Protein AF-A0A2G2B605-F1 (afdb_monomer)

Mean predicted aligned error: 5.26 Å

Sequence (82 aa):
MGHWTDAGGQTPAERLRIRFARVRLLNDLLKPLGLGARDLGVQPGIQVSNGTGQTKICQTLEEVWDQVALFRGRPFDPLDVG

Nearest PDB structures (foldseek):
  8bfn-assembly1_C  TM=4.137E-01  e=4.322E+00  Escherichia coli

Radius of gyration: 13.3 Å; Cα contacts (8 Å, |Δi|>4): 91; chains: 1; bounding box: 37×26×34 Å

Structure (mmCIF, N/CA/C/O backbone):
data_AF-A0A2G2B605-F1
#
_entry.id   AF-A0A2G2B605-F1
#
loop_
_atom_site.group_PDB
_atom_site.id
_atom_site.type_symbol
_atom_site.label_atom_id
_atom_site.label_alt_id
_atom_site.label_comp_id
_atom_site.label_asym_id
_atom_site.label_entity_id
_atom_site.label_seq_id
_atom_site.pdbx_PDB_ins_code
_atom_site.Cartn_x
_atom_site.Cartn_y
_atom_site.Cartn_z
_atom_site.occupancy
_atom_site.B_iso_or_equiv
_atom_site.auth_seq_id
_atom_site.auth_comp_id
_atom_site.auth_asym_id
_atom_site.auth_atom_id
_atom_site.pdbx_PDB_model_num
ATOM 1 N N . MET A 1 1 ? 22.965 -12.716 -4.062 1.00 47.53 1 MET A N 1
ATOM 2 C CA . MET A 1 1 ? 21.667 -13.374 -3.810 1.00 47.53 1 MET A CA 1
ATOM 3 C C . MET A 1 1 ? 20.573 -12.385 -4.171 1.00 47.53 1 MET A C 1
ATOM 5 O O . MET A 1 1 ? 20.579 -11.297 -3.615 1.00 47.53 1 MET A O 1
ATOM 9 N N . GLY A 1 2 ? 19.739 -12.696 -5.165 1.00 50.94 2 GLY A N 1
ATOM 10 C CA . GLY A 1 2 ? 18.679 -11.796 -5.634 1.00 50.94 2 GLY A CA 1
ATOM 11 C C . GLY A 1 2 ? 17.432 -11.902 -4.760 1.00 50.94 2 GLY A C 1
ATOM 12 O O . GLY A 1 2 ? 17.011 -13.008 -4.428 1.00 50.94 2 GLY A O 1
ATOM 13 N N . HIS A 1 3 ? 16.854 -10.761 -4.388 1.00 56.84 3 HIS A N 1
ATOM 14 C CA . HIS A 1 3 ? 15.570 -10.706 -3.698 1.00 56.84 3 HIS A CA 1
ATOM 15 C C . HIS A 1 3 ? 14.478 -11.117 -4.697 1.00 56.84 3 HIS A C 1
ATOM 17 O O . HIS A 1 3 ? 14.455 -10.635 -5.829 1.00 56.84 3 HIS A O 1
ATOM 23 N N . TRP A 1 4 ? 13.565 -12.010 -4.314 1.00 55.88 4 TRP A N 1
ATOM 24 C CA . TRP A 1 4 ? 12.525 -12.568 -5.199 1.00 55.88 4 TRP A CA 1
ATOM 25 C C . TRP A 1 4 ? 11.623 -11.501 -5.864 1.00 55.88 4 TRP A C 1
ATOM 27 O O . TRP A 1 4 ? 10.966 -11.757 -6.872 1.00 55.88 4 TRP A O 1
ATOM 37 N N . THR A 1 5 ? 11.629 -10.271 -5.350 1.00 54.69 5 THR A N 1
ATOM 38 C CA . THR A 1 5 ? 10.969 -9.089 -5.921 1.00 54.69 5 THR A CA 1
ATOM 39 C C . THR A 1 5 ? 11.626 -8.585 -7.209 1.00 54.69 5 THR A C 1
ATOM 41 O O . THR A 1 5 ? 10.886 -8.068 -8.049 1.00 54.69 5 THR A O 1
ATOM 44 N N . ASP A 1 6 ? 12.943 -8.768 -7.386 1.00 54.66 6 ASP A N 1
ATOM 45 C CA . ASP A 1 6 ? 13.719 -8.384 -8.581 1.00 54.66 6 ASP A CA 1
ATOM 46 C C . ASP A 1 6 ? 13.689 -9.448 -9.686 1.00 54.66 6 ASP A C 1
ATOM 48 O O . ASP A 1 6 ? 13.949 -9.141 -10.849 1.00 54.66 6 ASP A O 1
ATOM 52 N N . ALA A 1 7 ? 13.322 -10.687 -9.343 1.00 59.44 7 ALA A N 1
ATOM 53 C CA . ALA A 1 7 ? 13.277 -11.815 -10.275 1.00 59.44 7 ALA A CA 1
ATOM 54 C C . ALA A 1 7 ? 12.132 -11.734 -11.305 1.00 59.44 7 ALA A C 1
ATOM 56 O O . ALA A 1 7 ? 12.081 -12.536 -12.232 1.00 59.44 7 ALA A O 1
ATOM 57 N N . GLY A 1 8 ? 11.197 -10.789 -11.149 1.00 65.62 8 GLY A N 1
ATOM 58 C CA . GLY A 1 8 ? 9.978 -10.745 -11.959 1.00 65.62 8 GLY A CA 1
ATOM 59 C C . GLY A 1 8 ? 10.110 -10.067 -13.327 1.00 65.62 8 GLY A C 1
ATOM 60 O O . GLY A 1 8 ? 9.296 -10.343 -14.201 1.00 65.62 8 GLY A O 1
ATOM 61 N N . GLY A 1 9 ? 11.083 -9.171 -13.525 1.00 79.50 9 GLY A N 1
ATOM 62 C CA . GLY A 1 9 ? 11.201 -8.371 -14.753 1.00 79.50 9 GLY A CA 1
ATOM 63 C C . GLY A 1 9 ? 12.591 -8.458 -15.374 1.00 79.50 9 GLY A C 1
ATOM 64 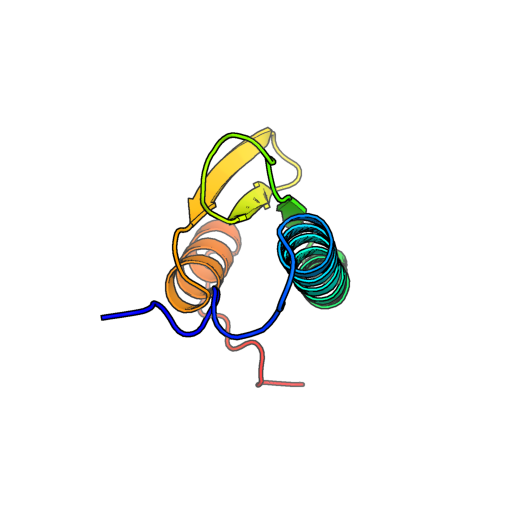O O . GLY A 1 9 ? 13.588 -8.160 -14.712 1.00 79.50 9 GLY A O 1
ATOM 65 N N . GLN A 1 10 ? 12.650 -8.806 -16.659 1.00 85.25 10 GLN A N 1
ATOM 66 C CA . GLN A 1 10 ? 13.883 -8.910 -17.443 1.00 85.25 10 GLN A CA 1
ATOM 67 C C . GLN A 1 10 ? 14.497 -7.520 -17.688 1.00 85.25 10 GLN A C 1
ATOM 69 O O . GLN A 1 10 ? 15.716 -7.373 -17.760 1.00 85.25 10 GLN A O 1
ATOM 74 N N . THR A 1 11 ? 13.667 -6.469 -17.737 1.00 88.50 11 THR A N 1
ATOM 75 C CA . THR A 1 11 ? 14.103 -5.074 -17.930 1.00 88.50 11 THR A CA 1
ATOM 76 C C . THR A 1 11 ? 13.782 -4.171 -16.725 1.00 88.50 11 THR A C 1
ATOM 78 O O . THR A 1 11 ? 12.860 -4.461 -15.957 1.00 88.50 11 THR A O 1
ATOM 81 N N . PRO A 1 12 ? 14.485 -3.031 -16.539 1.00 85.62 12 PRO A N 1
ATOM 82 C CA . PRO A 1 12 ? 14.124 -2.045 -15.513 1.00 85.62 12 PRO A CA 1
ATOM 83 C C . PRO A 1 12 ? 12.668 -1.563 -15.614 1.00 85.62 12 PRO A C 1
ATOM 85 O O . PRO A 1 12 ? 11.996 -1.400 -14.595 1.00 85.62 12 PRO A O 1
ATOM 88 N N . ALA A 1 13 ? 12.162 -1.383 -16.838 1.00 87.62 13 ALA A N 1
ATOM 89 C CA . ALA A 1 13 ? 10.787 -0.960 -17.087 1.00 87.62 13 ALA A CA 1
ATOM 90 C C . ALA A 1 13 ? 9.766 -2.024 -16.650 1.00 87.62 13 ALA A C 1
ATOM 92 O O . ALA A 1 13 ? 8.750 -1.693 -16.039 1.00 87.62 13 ALA A O 1
ATOM 93 N N . GLU A 1 14 ? 10.040 -3.304 -16.912 1.00 88.19 14 GLU A N 1
ATOM 94 C CA . GLU A 1 14 ? 9.203 -4.411 -16.435 1.00 88.19 14 GLU A CA 1
ATOM 95 C C . GLU A 1 14 ? 9.192 -4.500 -14.912 1.00 88.19 14 GLU A C 1
ATOM 97 O O . GLU A 1 14 ? 8.119 -4.607 -14.319 1.00 88.19 14 GLU A O 1
ATOM 102 N N . ARG A 1 15 ? 10.356 -4.374 -14.261 1.00 85.50 15 ARG A N 1
ATOM 103 C CA . ARG A 1 15 ? 10.434 -4.358 -12.792 1.00 85.50 15 ARG A CA 1
ATOM 104 C C . ARG A 1 15 ? 9.597 -3.227 -12.194 1.00 85.50 15 ARG A C 1
ATOM 106 O O . ARG A 1 15 ? 8.886 -3.448 -11.214 1.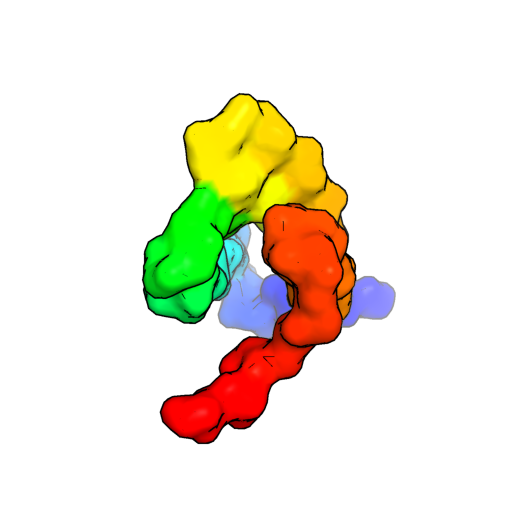00 85.50 15 ARG A O 1
ATOM 113 N N . LEU A 1 16 ? 9.612 -2.042 -12.807 1.00 86.44 16 LEU A N 1
ATOM 114 C CA . LEU A 1 16 ? 8.783 -0.915 -12.374 1.00 86.44 16 LEU A CA 1
ATOM 115 C C . LEU A 1 16 ? 7.280 -1.176 -12.575 1.00 86.44 16 LEU A C 1
ATOM 117 O O . LEU A 1 16 ? 6.487 -0.917 -11.672 1.00 86.44 16 LEU A O 1
ATOM 121 N N . ARG A 1 17 ? 6.873 -1.746 -13.719 1.00 87.88 17 ARG A N 1
ATOM 122 C CA . ARG A 1 17 ? 5.469 -2.140 -13.953 1.00 87.88 17 ARG A CA 1
ATOM 123 C C . ARG A 1 17 ? 4.985 -3.159 -12.924 1.00 87.88 17 ARG A C 1
ATOM 125 O O . ARG A 1 17 ? 3.881 -3.015 -12.407 1.00 87.88 17 ARG A O 1
ATOM 132 N N . ILE A 1 18 ? 5.811 -4.153 -12.596 1.00 88.38 18 ILE A N 1
ATOM 133 C CA . ILE A 1 18 ? 5.497 -5.173 -11.585 1.00 88.38 18 ILE A CA 1
ATOM 134 C C . ILE A 1 18 ? 5.319 -4.536 -10.204 1.00 88.38 18 ILE A C 1
ATOM 136 O O . ILE A 1 18 ? 4.371 -4.871 -9.494 1.00 88.38 18 ILE A O 1
ATOM 140 N N . ARG A 1 19 ? 6.184 -3.586 -9.832 1.00 87.50 19 ARG A N 1
ATOM 141 C CA . ARG A 1 19 ? 6.050 -2.819 -8.583 1.00 87.50 19 ARG A CA 1
ATOM 142 C C . ARG A 1 19 ? 4.714 -2.075 -8.507 1.00 87.50 19 ARG A C 1
ATOM 144 O O . ARG A 1 19 ? 3.984 -2.234 -7.530 1.00 87.50 19 ARG A O 1
ATOM 151 N N . PHE A 1 20 ? 4.336 -1.348 -9.557 1.00 88.62 20 PHE A N 1
ATOM 152 C CA . PHE A 1 20 ? 3.048 -0.647 -9.587 1.00 88.62 20 PHE A CA 1
ATOM 153 C C . PHE A 1 20 ? 1.842 -1.592 -9.598 1.00 88.62 20 PHE A C 1
ATOM 155 O O . PHE A 1 20 ? 0.845 -1.309 -8.935 1.00 88.62 20 PHE A O 1
ATOM 162 N N . ALA A 1 21 ? 1.929 -2.734 -10.286 1.00 90.94 21 ALA A N 1
ATOM 163 C CA . ALA A 1 21 ? 0.877 -3.748 -10.265 1.00 90.94 21 ALA A CA 1
ATOM 164 C C . ALA A 1 21 ? 0.650 -4.312 -8.850 1.00 90.94 21 ALA A C 1
ATOM 166 O O . ALA A 1 21 ? -0.494 -4.430 -8.417 1.00 90.94 21 ALA A O 1
ATOM 167 N N . ARG A 1 22 ? 1.725 -4.581 -8.094 1.00 90.75 22 ARG A N 1
ATOM 168 C CA . ARG A 1 22 ? 1.638 -5.019 -6.687 1.00 90.75 22 ARG A CA 1
ATOM 169 C C . ARG A 1 22 ? 0.936 -3.983 -5.814 1.00 90.75 22 ARG A C 1
ATOM 171 O O . ARG A 1 22 ? 0.030 -4.325 -5.063 1.00 90.75 22 ARG A O 1
ATOM 178 N N . VAL A 1 23 ? 1.307 -2.711 -5.946 1.00 94.38 23 VAL A N 1
ATOM 179 C CA . VAL A 1 23 ? 0.676 -1.630 -5.176 1.00 94.38 23 VAL A CA 1
ATOM 180 C C . VAL A 1 23 ? -0.795 -1.434 -5.535 1.00 94.38 23 VAL A C 1
ATOM 182 O O . VAL A 1 23 ? -1.599 -1.117 -4.659 1.00 94.38 23 VAL A O 1
ATOM 185 N N . ARG A 1 24 ? -1.182 -1.655 -6.793 1.00 95.25 24 ARG A N 1
ATOM 186 C CA . ARG A 1 24 ? -2.595 -1.642 -7.186 1.00 95.25 24 ARG A CA 1
ATOM 187 C C . ARG A 1 24 ? -3.392 -2.725 -6.454 1.00 95.25 24 ARG A C 1
ATOM 189 O O . ARG A 1 24 ? -4.402 -2.394 -5.848 1.00 95.25 24 ARG A O 1
ATOM 196 N N . LEU A 1 25 ? -2.898 -3.964 -6.443 1.00 94.38 25 LEU A N 1
ATOM 197 C CA . LEU A 1 25 ? -3.545 -5.071 -5.726 1.00 94.38 25 LEU A CA 1
ATOM 198 C C . LEU A 1 25 ? -3.658 -4.794 -4.222 1.00 94.38 25 LEU A C 1
ATOM 200 O O . LEU A 1 25 ? -4.703 -5.033 -3.626 1.00 94.38 25 LEU A O 1
ATOM 204 N N . LEU A 1 26 ? -2.609 -4.233 -3.614 1.00 95.44 26 LEU A N 1
ATOM 205 C CA . LEU A 1 26 ? -2.662 -3.818 -2.212 1.00 95.44 26 LEU A CA 1
ATOM 206 C C . LEU A 1 26 ? -3.741 -2.762 -1.975 1.00 95.44 26 LEU A C 1
ATOM 208 O O . LEU A 1 26 ? -4.499 -2.874 -1.021 1.00 95.44 26 LEU A O 1
ATOM 212 N N . ASN A 1 27 ? -3.855 -1.755 -2.840 1.00 96.38 27 ASN A N 1
ATOM 213 C CA . ASN A 1 27 ? -4.910 -0.753 -2.697 1.00 96.38 27 ASN A CA 1
ATOM 214 C C . ASN A 1 27 ? -6.315 -1.353 -2.801 1.00 96.38 27 ASN A C 1
ATOM 216 O O . ASN A 1 27 ? -7.191 -0.915 -2.061 1.00 96.38 27 ASN A O 1
ATOM 220 N N . ASP A 1 28 ? -6.533 -2.350 -3.660 1.00 94.75 28 ASP A N 1
ATOM 221 C CA . ASP A 1 28 ? -7.835 -3.016 -3.768 1.00 94.75 28 ASP A CA 1
ATOM 222 C C . ASP A 1 28 ? -8.227 -3.703 -2.441 1.00 94.75 28 ASP A C 1
ATOM 224 O O . ASP A 1 28 ? -9.375 -3.592 -2.012 1.00 94.75 28 ASP A O 1
ATOM 228 N N . LEU A 1 29 ? -7.262 -4.314 -1.739 1.00 92.62 29 LEU A N 1
ATOM 229 C CA . LEU A 1 29 ? -7.459 -4.926 -0.414 1.00 92.62 29 LEU A CA 1
ATOM 230 C C . LEU A 1 29 ? -7.602 -3.897 0.718 1.00 92.62 29 LEU A C 1
ATOM 232 O O . LEU A 1 29 ? -8.370 -4.094 1.657 1.00 92.62 29 LEU A O 1
ATOM 236 N N . LEU A 1 30 ? -6.848 -2.798 0.656 1.00 94.88 30 LEU A N 1
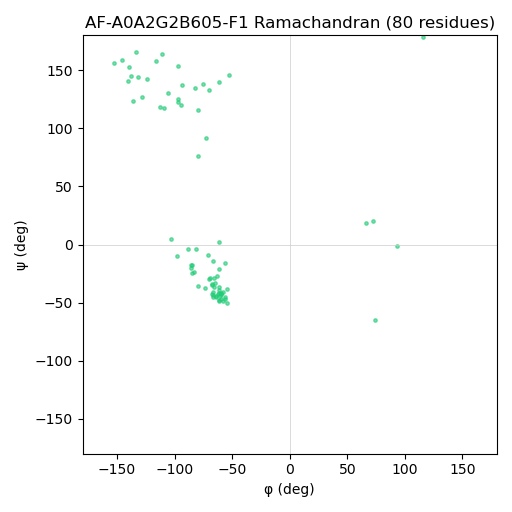ATOM 237 C CA . LEU A 1 30 ? -6.769 -1.806 1.732 1.00 94.88 30 LEU A CA 1
ATOM 238 C C . LEU A 1 30 ? -7.885 -0.758 1.683 1.00 94.88 30 LEU A C 1
ATOM 240 O O . LEU A 1 30 ? -8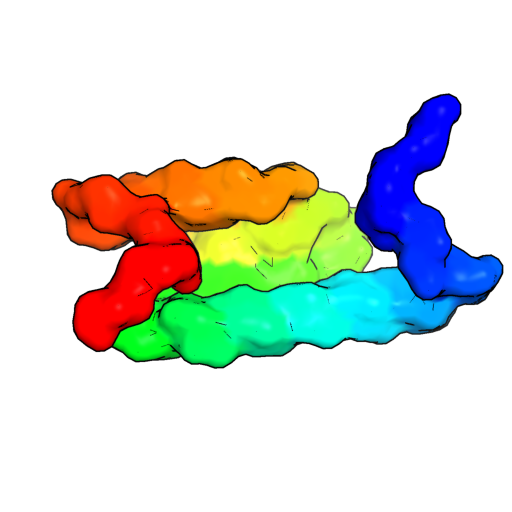.239 -0.186 2.718 1.00 94.88 30 LEU A O 1
ATOM 244 N N . LYS A 1 31 ? -8.473 -0.517 0.508 1.00 94.38 31 LYS A N 1
ATOM 245 C CA . LYS A 1 31 ? -9.507 0.506 0.310 1.00 94.38 31 LYS A CA 1
ATOM 246 C C . LYS A 1 31 ? -10.723 0.336 1.237 1.00 94.38 31 LYS A C 1
ATOM 248 O O . LYS A 1 31 ? -11.114 1.339 1.837 1.00 94.38 31 LYS A O 1
ATOM 253 N N . PRO A 1 32 ? -11.300 -0.869 1.441 1.00 92.81 32 PRO A N 1
ATOM 254 C CA . PRO A 1 32 ? -12.401 -1.063 2.393 1.00 92.81 32 PRO A CA 1
ATOM 255 C C . PRO A 1 32 ? -12.028 -0.732 3.846 1.00 92.81 32 PRO A C 1
ATOM 257 O O . PRO A 1 32 ? -12.900 -0.461 4.668 1.00 92.81 32 PRO A O 1
ATOM 260 N N . LEU A 1 33 ? -10.733 -0.734 4.175 1.00 92.94 33 LEU A N 1
ATOM 261 C CA . LEU A 1 33 ? -10.224 -0.434 5.512 1.00 92.94 33 LEU A CA 1
ATOM 262 C C . LEU A 1 33 ? -9.963 1.062 5.736 1.00 92.94 33 LEU A C 1
ATOM 264 O O . LEU A 1 33 ? -9.591 1.431 6.850 1.00 92.94 33 LEU A O 1
ATOM 268 N N . GLY A 1 34 ? -10.130 1.909 4.711 1.00 95.00 34 GLY A N 1
ATOM 269 C CA . GLY A 1 34 ? -9.742 3.324 4.756 1.00 95.00 34 GLY A CA 1
ATOM 270 C C . GLY A 1 34 ? -8.224 3.543 4.719 1.00 95.00 34 GLY A C 1
ATOM 271 O O . GLY A 1 34 ? -7.736 4.589 5.153 1.00 95.00 34 GLY A O 1
ATOM 272 N N . LEU A 1 35 ? -7.474 2.547 4.237 1.00 97.12 35 LEU A N 1
ATOM 273 C CA . LEU A 1 35 ? -6.018 2.565 4.120 1.00 97.12 35 LEU A CA 1
ATOM 274 C C . LEU A 1 35 ? -5.601 2.617 2.644 1.00 97.12 35 LEU A C 1
ATOM 276 O O . LEU A 1 35 ? -6.395 2.337 1.746 1.00 97.12 35 LEU A O 1
ATOM 280 N N . GLY A 1 36 ? -4.341 2.965 2.392 1.00 97.44 36 GLY A N 1
ATOM 281 C CA . GLY A 1 36 ? -3.776 2.982 1.043 1.00 97.44 36 GLY A CA 1
ATOM 282 C C . GLY A 1 36 ? -2.307 2.585 1.013 1.00 97.44 36 GLY A C 1
ATOM 283 O O . GLY A 1 36 ? -1.607 2.693 2.018 1.00 97.44 36 GLY A O 1
ATOM 284 N N . ALA A 1 37 ? -1.852 2.148 -0.158 1.00 97.31 37 ALA A N 1
ATOM 285 C CA . ALA A 1 37 ? -0.474 1.779 -0.452 1.00 97.31 37 ALA A CA 1
ATOM 286 C C . ALA A 1 37 ? 0.062 2.581 -1.648 1.00 97.31 37 ALA A C 1
ATOM 288 O O . ALA A 1 37 ? -0.654 2.832 -2.620 1.00 97.31 37 ALA A O 1
ATOM 289 N N . ARG A 1 38 ? 1.336 2.972 -1.613 1.00 95.50 38 ARG A N 1
ATOM 290 C CA . ARG A 1 38 ? 2.035 3.643 -2.717 1.00 95.50 38 ARG A CA 1
ATOM 291 C C . ARG A 1 38 ? 3.444 3.092 -2.885 1.00 95.50 38 ARG A C 1
ATOM 293 O O . ARG A 1 38 ? 4.109 2.781 -1.905 1.00 95.50 38 ARG A O 1
ATOM 300 N N . ASP A 1 39 ? 3.906 3.012 -4.127 1.00 92.56 39 ASP A N 1
ATOM 301 C CA . ASP A 1 39 ? 5.328 2.863 -4.429 1.00 92.56 39 ASP A CA 1
ATOM 302 C C . ASP A 1 39 ? 5.871 4.264 -4.733 1.00 92.56 39 ASP A C 1
ATOM 304 O O . ASP A 1 39 ? 5.317 4.973 -5.577 1.00 92.56 39 ASP A O 1
ATOM 308 N N . LEU A 1 40 ? 6.919 4.682 -4.022 1.00 89.69 40 LEU A N 1
ATOM 309 C CA . LEU A 1 40 ? 7.506 6.019 -4.162 1.00 89.69 40 LEU A CA 1
ATOM 310 C C . LEU A 1 40 ? 8.476 6.140 -5.347 1.00 89.69 40 LEU A C 1
ATOM 312 O O . LEU A 1 40 ? 8.997 7.222 -5.613 1.00 89.69 40 LEU A O 1
ATOM 316 N N . GLY A 1 41 ? 8.740 5.046 -6.062 1.00 83.81 41 GLY A N 1
ATOM 317 C CA . GLY A 1 41 ? 9.640 4.966 -7.207 1.00 83.81 41 GLY A CA 1
ATOM 318 C C . GLY A 1 41 ? 11.108 5.011 -6.795 1.00 83.81 41 GLY A C 1
ATOM 319 O O . GLY A 1 41 ? 11.824 4.021 -6.970 1.00 83.81 41 GLY A O 1
ATOM 320 N N . VAL A 1 42 ? 11.528 6.146 -6.227 1.00 82.31 42 VAL A N 1
ATOM 321 C CA . VAL A 1 42 ? 12.914 6.458 -5.838 1.00 82.31 42 VAL A CA 1
ATOM 322 C C . VAL A 1 42 ? 13.327 5.820 -4.516 1.00 82.31 42 VAL A C 1
ATOM 324 O O . VAL A 1 42 ? 14.471 5.399 -4.375 1.00 82.31 42 VAL A O 1
ATOM 327 N N . GLN A 1 43 ? 12.402 5.723 -3.560 1.00 83.31 43 GLN A N 1
ATOM 328 C CA . GLN A 1 43 ? 12.647 5.077 -2.278 1.00 83.31 43 GLN A CA 1
ATOM 329 C C . GLN A 1 43 ? 12.134 3.632 -2.333 1.00 83.31 43 GLN A C 1
ATOM 331 O O . GLN A 1 43 ? 10.949 3.436 -2.616 1.00 83.31 43 GLN A O 1
ATOM 336 N N . PRO A 1 44 ? 12.988 2.624 -2.079 1.00 81.12 44 PRO A N 1
ATOM 337 C CA . PRO A 1 44 ? 12.554 1.235 -2.010 1.00 81.12 44 PRO A CA 1
ATOM 338 C C . PRO A 1 44 ? 11.525 1.003 -0.896 1.00 81.12 44 PRO A C 1
ATOM 340 O O . PRO A 1 44 ? 11.654 1.533 0.213 1.00 81.12 44 PRO A O 1
ATOM 343 N N . GLY A 1 45 ? 10.526 0.180 -1.206 1.00 90.19 45 GLY A N 1
ATOM 344 C CA . GLY A 1 45 ? 9.471 -0.225 -0.282 1.00 90.19 45 GLY A CA 1
ATOM 345 C C . GLY A 1 45 ? 8.079 0.255 -0.691 1.00 90.19 45 GLY A C 1
ATOM 346 O O . GLY A 1 45 ? 7.883 0.933 -1.701 1.00 90.19 45 GLY A O 1
ATOM 347 N N . ILE A 1 46 ? 7.103 -0.134 0.121 1.00 95.12 46 ILE A N 1
ATOM 348 C CA . ILE A 1 46 ? 5.689 0.195 -0.021 1.00 95.12 46 ILE A CA 1
ATOM 349 C C . ILE A 1 46 ? 5.341 1.181 1.088 1.00 95.12 46 ILE A C 1
ATOM 351 O O . ILE A 1 46 ? 5.424 0.857 2.269 1.00 95.12 46 ILE A O 1
ATOM 355 N N . GLN A 1 47 ? 4.939 2.393 0.724 1.00 97.19 47 GLN A N 1
ATOM 356 C CA . GLN A 1 47 ? 4.397 3.343 1.681 1.00 97.19 47 GLN A CA 1
ATOM 357 C C . GLN A 1 47 ? 2.936 2.995 1.971 1.00 97.19 47 GLN A C 1
ATOM 359 O O . GLN A 1 47 ? 2.090 3.110 1.087 1.00 97.19 47 GLN A O 1
ATOM 364 N N . VAL A 1 48 ? 2.633 2.619 3.210 1.00 97.88 48 VAL A N 1
ATOM 365 C CA . VAL A 1 48 ? 1.269 2.453 3.723 1.00 97.88 48 VAL A CA 1
ATOM 366 C C . VAL A 1 48 ? 0.840 3.752 4.394 1.00 97.88 48 VAL A C 1
ATOM 368 O O . VAL A 1 48 ? 1.618 4.366 5.125 1.00 97.88 48 VAL A O 1
ATOM 371 N N . SER A 1 49 ? -0.395 4.182 4.162 1.00 97.94 49 SER A N 1
ATOM 372 C CA . SER A 1 49 ? -0.972 5.382 4.771 1.00 97.94 49 SER A CA 1
ATOM 373 C C . SER A 1 49 ? -2.348 5.112 5.355 1.00 97.94 49 SER A C 1
ATOM 375 O O . SER A 1 49 ? -3.137 4.387 4.744 1.00 97.94 49 SER A O 1
ATOM 377 N N . ASN A 1 50 ? -2.662 5.760 6.474 1.00 94.19 50 ASN A N 1
ATOM 378 C CA . ASN A 1 50 ? -4.036 5.892 6.941 1.00 94.19 50 ASN A CA 1
ATOM 379 C C . ASN A 1 50 ? -4.617 7.246 6.504 1.00 94.19 50 ASN A C 1
ATOM 381 O O . ASN A 1 50 ? -3.892 8.215 6.270 1.00 94.19 50 ASN A O 1
ATOM 385 N N . GLY A 1 51 ? -5.940 7.324 6.361 1.00 88.44 51 GLY A N 1
ATOM 386 C CA . GLY A 1 51 ? -6.636 8.537 5.909 1.00 88.44 51 GLY A CA 1
ATOM 387 C C . GLY A 1 51 ? -6.474 9.778 6.805 1.00 88.44 51 GLY A C 1
ATOM 388 O O . GLY A 1 51 ? -7.060 10.811 6.501 1.00 88.44 51 GLY A O 1
ATOM 389 N N . THR A 1 52 ? -5.694 9.703 7.889 1.00 90.62 52 THR A N 1
ATOM 390 C CA . THR A 1 52 ? -5.392 10.809 8.815 1.00 90.62 52 THR A CA 1
ATOM 391 C C . THR A 1 52 ? -3.995 11.406 8.608 1.00 90.62 52 THR A C 1
ATOM 393 O O . THR A 1 52 ? -3.581 12.288 9.356 1.00 90.62 52 THR A O 1
ATOM 396 N N . GLY A 1 53 ? -3.266 10.955 7.580 1.00 91.31 53 GLY A N 1
ATOM 397 C CA . GLY A 1 53 ? -1.960 11.497 7.197 1.00 91.31 53 GLY A CA 1
ATOM 398 C C . GLY A 1 53 ? -0.761 10.782 7.820 1.00 91.31 53 GLY A C 1
ATOM 399 O O . GLY A 1 53 ? 0.375 11.128 7.495 1.00 91.31 53 GLY A O 1
ATOM 400 N N . GLN A 1 54 ? -0.969 9.759 8.657 1.00 96.88 54 GLN A N 1
ATOM 401 C CA . GLN A 1 54 ? 0.137 8.917 9.112 1.00 96.88 54 GLN A CA 1
ATOM 402 C C . GLN A 1 54 ? 0.561 7.981 7.985 1.00 96.88 54 GLN A C 1
ATOM 404 O O . GLN A 1 54 ? -0.268 7.397 7.281 1.00 96.88 54 GLN A O 1
ATOM 409 N N . THR A 1 55 ? 1.873 7.822 7.821 1.00 97.12 55 THR A N 1
ATOM 410 C CA . THR A 1 55 ? 2.435 6.920 6.817 1.00 97.12 55 THR A CA 1
ATOM 411 C C . THR A 1 55 ? 3.634 6.162 7.366 1.00 97.12 55 THR A C 1
ATOM 413 O O . THR A 1 55 ? 4.339 6.655 8.247 1.00 97.12 55 THR A O 1
ATOM 416 N N . LYS A 1 56 ? 3.879 4.970 6.825 1.00 97.50 56 LYS A N 1
ATOM 417 C CA . LYS A 1 56 ? 5.055 4.146 7.107 1.00 97.50 56 LYS A CA 1
ATOM 418 C C . LYS A 1 56 ? 5.529 3.507 5.812 1.00 97.50 56 LYS A C 1
ATOM 420 O O . LYS A 1 56 ? 4.717 3.080 5.001 1.00 97.50 56 LYS A O 1
ATOM 425 N N . ILE A 1 57 ? 6.841 3.439 5.626 1.00 96.44 57 ILE A N 1
ATOM 426 C CA . ILE A 1 57 ? 7.451 2.700 4.521 1.00 96.44 57 ILE A CA 1
ATOM 427 C C . ILE A 1 57 ? 7.800 1.303 5.024 1.00 96.44 57 ILE A C 1
ATOM 429 O O . ILE A 1 57 ? 8.569 1.174 5.978 1.00 96.44 57 ILE A O 1
ATOM 433 N N . CYS A 1 58 ? 7.219 0.300 4.376 1.00 95.56 58 CYS A N 1
ATOM 434 C CA . CYS A 1 58 ? 7.377 -1.123 4.645 1.00 95.56 58 CYS A CA 1
ATOM 435 C C . CYS A 1 58 ? 8.267 -1.743 3.559 1.00 95.56 58 CYS A C 1
ATOM 437 O O . CYS A 1 58 ? 8.046 -1.519 2.367 1.00 95.56 58 CYS A O 1
ATOM 439 N N . GLN A 1 59 ? 9.282 -2.507 3.947 1.00 91.94 59 GLN A N 1
ATOM 440 C CA . GLN A 1 59 ? 10.222 -3.150 3.021 1.00 91.94 59 GLN A CA 1
ATOM 441 C C . GLN A 1 59 ? 9.715 -4.501 2.509 1.00 91.94 59 GLN A C 1
ATOM 443 O O . GLN A 1 59 ? 10.149 -4.977 1.460 1.00 91.94 59 GLN A O 1
ATOM 448 N N . THR A 1 60 ? 8.766 -5.106 3.219 1.00 90.75 60 THR A N 1
ATOM 449 C CA . THR A 1 60 ? 8.207 -6.422 2.907 1.00 90.75 60 THR A CA 1
ATOM 450 C C . THR A 1 60 ? 6.680 -6.401 2.979 1.00 90.75 60 THR A C 1
ATOM 452 O O . THR A 1 60 ? 6.090 -5.457 3.501 1.00 90.75 60 THR A O 1
ATOM 455 N N . LEU A 1 61 ? 6.028 -7.440 2.442 1.00 90.94 61 LEU A N 1
ATOM 456 C CA . LEU A 1 61 ? 4.580 -7.619 2.611 1.00 90.94 61 LEU A CA 1
ATOM 457 C C . LEU A 1 61 ? 4.203 -7.932 4.064 1.00 90.94 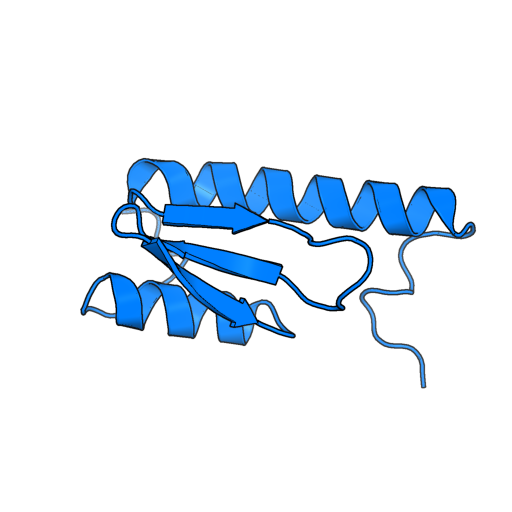61 LEU A C 1
ATOM 459 O O . LEU A 1 61 ? 3.173 -7.453 4.516 1.00 90.94 61 LEU A O 1
ATOM 463 N N . GLU A 1 62 ? 5.051 -8.658 4.796 1.00 92.25 62 GLU A N 1
ATOM 464 C CA . GLU A 1 62 ? 4.873 -8.914 6.234 1.00 92.25 62 GLU A CA 1
ATOM 465 C C . GLU A 1 62 ? 4.727 -7.590 6.999 1.00 92.25 62 GLU A C 1
ATOM 467 O O . GLU A 1 62 ? 3.729 -7.346 7.671 1.00 92.25 62 GLU A O 1
ATOM 472 N N . GLU A 1 63 ? 5.659 -6.660 6.761 1.00 95.88 63 GLU A N 1
ATOM 473 C CA . GLU A 1 63 ? 5.632 -5.329 7.372 1.00 95.88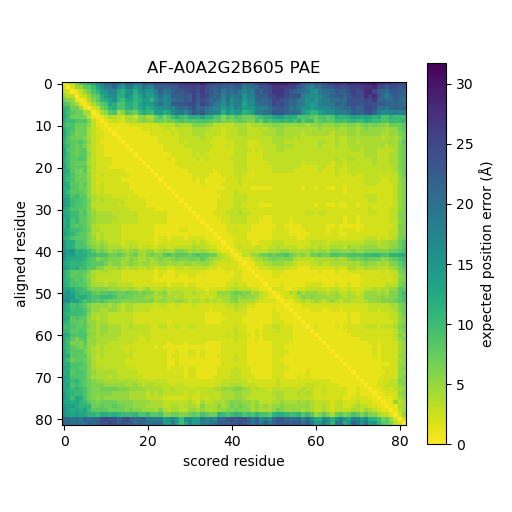 63 GLU A CA 1
ATOM 474 C C . GLU A 1 63 ? 4.403 -4.505 6.959 1.00 95.88 63 GLU A C 1
ATOM 476 O O . GLU A 1 63 ? 3.981 -3.612 7.696 1.00 95.88 63 GLU A O 1
ATOM 481 N N . VAL A 1 64 ? 3.827 -4.754 5.777 1.00 96.25 64 VAL A N 1
ATOM 482 C CA . VAL A 1 64 ? 2.566 -4.112 5.375 1.00 96.25 64 VAL A CA 1
ATOM 483 C C . VAL A 1 64 ? 1.431 -4.601 6.270 1.00 96.25 64 VAL A C 1
ATOM 485 O O . VAL A 1 64 ? 0.659 -3.777 6.755 1.00 96.25 64 VAL A O 1
ATOM 488 N N . TRP A 1 65 ? 1.334 -5.905 6.526 1.00 95.94 65 TRP A N 1
ATOM 489 C CA . TRP A 1 65 ? 0.272 -6.479 7.355 1.00 95.94 65 TRP A CA 1
ATOM 490 C C . TRP A 1 65 ? 0.388 -6.067 8.818 1.00 95.94 65 TRP A C 1
ATOM 492 O O . TRP A 1 65 ? -0.605 -5.617 9.3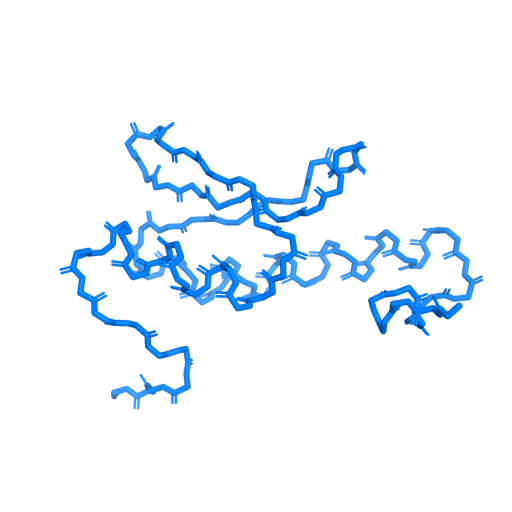95 1.00 95.94 65 TRP A O 1
ATOM 502 N N . ASP A 1 66 ? 1.602 -6.074 9.369 1.00 96.88 66 ASP A N 1
ATOM 503 C CA . ASP A 1 66 ? 1.871 -5.541 10.706 1.00 96.88 66 ASP A CA 1
ATOM 504 C C . ASP A 1 66 ? 1.418 -4.081 10.819 1.00 96.88 66 ASP A C 1
ATOM 506 O O . ASP A 1 66 ? 0.713 -3.687 11.752 1.00 96.88 66 ASP A O 1
ATOM 510 N N . GLN A 1 67 ? 1.763 -3.260 9.824 1.00 97.88 67 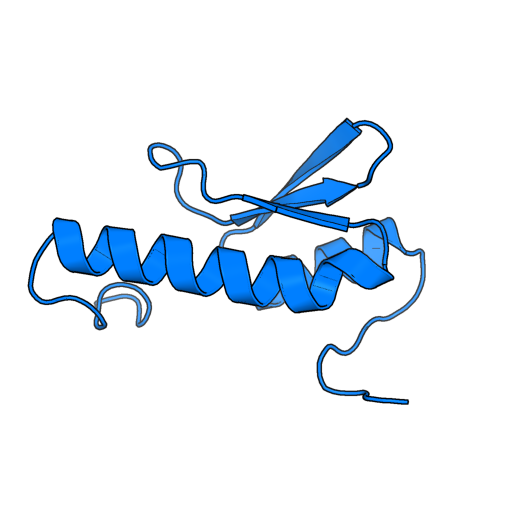GLN A N 1
ATOM 511 C CA . GLN A 1 67 ? 1.395 -1.851 9.827 1.00 97.88 67 GLN A CA 1
ATOM 512 C C . GLN A 1 67 ? -0.117 -1.629 9.672 1.00 97.88 67 GLN A C 1
ATOM 514 O O . GLN A 1 67 ? -0.667 -0.691 10.260 1.00 97.88 67 GLN A O 1
ATOM 519 N N . VAL A 1 68 ? -0.805 -2.475 8.905 1.00 97.06 68 VAL A N 1
ATOM 520 C CA . VAL A 1 68 ? -2.269 -2.454 8.798 1.00 97.06 68 VAL A CA 1
ATOM 521 C C . VAL A 1 68 ? -2.903 -2.781 10.147 1.00 97.06 68 VAL A C 1
ATOM 523 O O . VAL A 1 68 ? -3.799 -2.050 10.576 1.00 97.06 68 VAL A O 1
ATOM 526 N N . ALA A 1 69 ? -2.415 -3.808 10.847 1.00 96.44 69 ALA A N 1
ATOM 527 C CA . ALA A 1 69 ? -2.895 -4.164 12.179 1.00 96.44 69 ALA A CA 1
ATOM 528 C C . ALA A 1 69 ? -2.709 -3.006 13.177 1.00 96.44 69 ALA A C 1
ATOM 530 O O . ALA A 1 69 ? -3.641 -2.655 13.907 1.00 96.44 69 ALA A O 1
ATOM 531 N N . LEU A 1 70 ? -1.551 -2.335 13.138 1.00 97.12 70 LEU A N 1
ATOM 532 C CA . LEU A 1 70 ? -1.276 -1.147 13.953 1.00 97.12 70 LEU A CA 1
ATOM 533 C C . LEU A 1 70 ? -2.235 0.010 13.645 1.00 97.12 70 LEU A C 1
ATOM 535 O O . LEU A 1 70 ? -2.813 0.584 14.565 1.00 97.12 70 LEU A O 1
ATOM 539 N N . PHE A 1 71 ? -2.455 0.343 12.369 1.00 96.81 71 PHE A N 1
ATOM 540 C CA . PHE A 1 71 ? -3.397 1.407 11.998 1.00 96.81 71 PHE A CA 1
ATOM 541 C C . PHE A 1 71 ? -4.851 1.073 12.342 1.00 96.81 71 PHE A C 1
ATOM 543 O O . PHE A 1 71 ? -5.642 1.980 12.595 1.00 96.81 71 PHE A O 1
ATOM 550 N N . ARG A 1 72 ? -5.215 -0.211 12.355 1.00 93.25 72 ARG A N 1
ATOM 551 C CA . ARG A 1 72 ? -6.558 -0.683 12.712 1.00 93.25 72 ARG A CA 1
ATOM 552 C C . ARG A 1 72 ? -6.767 -0.864 14.215 1.00 93.25 72 ARG A C 1
ATOM 554 O O . ARG A 1 72 ? -7.922 -0.986 14.620 1.00 93.25 72 ARG A O 1
ATOM 561 N N . GLY A 1 73 ? -5.698 -0.933 15.008 1.00 95.06 73 GLY A N 1
ATOM 562 C CA . GLY A 1 73 ? -5.755 -1.246 16.438 1.00 95.06 73 GLY A CA 1
ATOM 563 C C . GLY A 1 73 ? -6.225 -2.673 16.751 1.00 95.06 73 GLY A C 1
ATOM 564 O O . GLY A 1 73 ? -6.676 -2.933 17.862 1.00 95.06 73 GLY A O 1
ATOM 565 N N . ARG A 1 74 ? -6.173 -3.591 15.777 1.00 93.44 74 ARG A N 1
ATOM 566 C CA . ARG A 1 74 ? -6.564 -5.004 15.924 1.00 93.44 74 ARG A CA 1
ATOM 567 C C . ARG A 1 74 ? -5.786 -5.878 14.934 1.00 93.44 74 ARG A C 1
ATOM 569 O O . ARG A 1 74 ? -5.396 -5.349 13.892 1.00 93.44 74 ARG A O 1
ATOM 576 N N . PRO A 1 75 ? -5.610 -7.186 15.203 1.00 92.50 75 PRO A N 1
ATOM 577 C CA . PRO A 1 75 ? -5.009 -8.109 14.244 1.00 92.50 75 PRO A CA 1
ATOM 578 C C . PRO A 1 75 ? -5.705 -8.059 12.879 1.00 92.50 75 PRO A C 1
ATOM 580 O O . PRO A 1 75 ? -6.919 -7.842 12.795 1.00 92.50 75 PRO A O 1
ATOM 583 N N . PHE A 1 76 ? -4.923 -8.248 11.822 1.00 91.12 76 PHE A N 1
ATOM 584 C CA . PHE A 1 76 ? -5.398 -8.281 10.447 1.00 91.12 76 PHE A CA 1
ATOM 585 C C . PHE A 1 76 ? -4.723 -9.435 9.710 1.00 91.12 76 PHE A C 1
ATOM 587 O O . PHE A 1 76 ? -3.497 -9.483 9.653 1.00 91.12 76 PHE A O 1
ATOM 594 N N . ASP A 1 77 ? -5.528 -10.328 9.143 1.00 88.00 77 ASP A N 1
ATOM 595 C CA . ASP A 1 77 ? -5.080 -11.365 8.219 1.00 88.00 77 ASP A CA 1
ATOM 596 C C . ASP A 1 77 ? -5.676 -11.052 6.834 1.00 88.00 77 ASP A C 1
ATOM 598 O O . ASP A 1 77 ? -6.901 -11.003 6.697 1.00 88.00 77 ASP A O 1
ATOM 602 N N . PRO A 1 78 ? -4.853 -10.796 5.800 1.00 84.06 78 PRO A N 1
ATOM 603 C CA . PRO A 1 78 ? -5.340 -10.510 4.451 1.00 84.06 78 PRO A CA 1
ATOM 604 C C . PRO A 1 78 ? -6.033 -11.704 3.774 1.00 84.06 78 PRO A C 1
ATOM 606 O O . PRO A 1 78 ? -6.663 -11.512 2.734 1.00 84.06 78 PRO A O 1
ATOM 609 N N . LEU A 1 79 ? -5.888 -12.920 4.311 1.00 87.19 79 LEU A N 1
ATOM 610 C CA . LEU A 1 79 ? -6.527 -14.139 3.813 1.00 87.19 79 LEU A CA 1
ATOM 611 C C . LEU A 1 79 ? -7.795 -14.509 4.588 1.00 87.19 79 LEU A C 1
ATOM 613 O O . LEU A 1 79 ? -8.543 -15.376 4.135 1.00 87.19 79 LEU A O 1
ATOM 617 N N . ASP A 1 80 ? -8.061 -13.840 5.710 1.00 82.75 80 ASP A N 1
ATOM 618 C CA . ASP A 1 80 ? -9.289 -14.002 6.483 1.00 82.75 80 ASP A CA 1
ATOM 619 C C . ASP A 1 80 ? -10.412 -13.192 5.818 1.00 82.75 80 ASP A C 1
ATOM 621 O O . ASP A 1 80 ? -10.762 -12.069 6.198 1.00 82.75 80 ASP A O 1
ATOM 625 N N . VAL A 1 81 ? -10.918 -13.752 4.717 1.00 58.3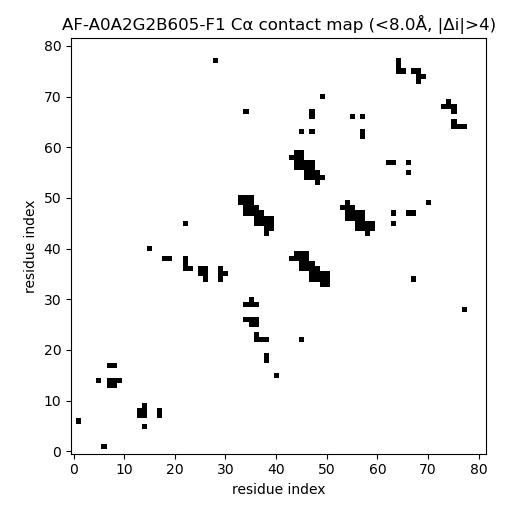4 81 VAL A N 1
ATOM 626 C CA . VAL A 1 81 ? -12.150 -13.306 4.071 1.00 58.34 81 VAL A CA 1
ATOM 627 C C . VAL A 1 81 ? -13.322 -13.746 4.944 1.00 58.34 81 VAL A C 1
ATOM 629 O O . VAL A 1 81 ? -13.813 -14.866 4.828 1.00 58.34 81 VAL A O 1
ATOM 632 N N . GLY A 1 82 ? -13.725 -12.866 5.861 1.00 52.72 82 GLY A N 1
ATOM 633 C CA . GLY A 1 82 ? -14.984 -13.008 6.597 1.00 52.72 82 GLY A CA 1
ATOM 634 C C . GLY A 1 82 ? -16.188 -13.178 5.676 1.00 52.72 82 GLY A C 1
ATOM 635 O O . GLY A 1 82 ? -16.204 -12.544 4.594 1.00 52.72 82 GLY A O 1
#

Secondary structure (DSSP, 8-state):
---TTTTT-SSHHHHHHHHHHHHHHHHHHHGGGTEEEEE-SSSSSEEEEETTS-EEEESSHHHHHHHHHHHHTS---TT---

pLDDT: mean 87.57, std 12.8, range [47.53, 97.94]

Foldseek 3Di:
DDDVLQVQDPDPVRSVVSVVVVQVVVQVLCVVVQKHWDDPPVDAAIWIDHPVGDIDGDNDVVSVQVVSCVVNVHHDDSPPPD

Solvent-accessible surface area (backbone atoms only — not comparable to full-atom values): 4955 Å² total; per-residue (Å²): 137,82,58,78,82,64,74,76,27,99,44,77,68,46,40,50,51,51,52,53,52,53,32,50,57,48,26,68,69,26,47,89,74,55,31,41,49,40,68,69,81,83,52,89,40,39,34,38,34,44,83,84,76,54,71,47,77,21,84,46,70,68,49,44,43,55,49,49,16,62,77,66,76,44,91,61,59,97,80,68,77,124